Protein AF-A0A183DJ25-F1 (afdb_monomer)

Structure (mmCIF, N/CA/C/O backbone):
data_AF-A0A183DJ25-F1
#
_entry.id   AF-A0A183DJ25-F1
#
loop_
_atom_site.group_PDB
_atom_site.id
_atom_site.type_symbol
_atom_site.label_atom_id
_atom_site.label_alt_id
_atom_site.label_comp_id
_atom_site.label_asym_id
_atom_site.label_entity_id
_atom_site.label_seq_id
_atom_site.pdbx_PDB_ins_code
_atom_site.Cartn_x
_atom_site.Cartn_y
_atom_site.Cartn_z
_atom_site.occupancy
_atom_site.B_iso_or_equiv
_atom_site.auth_seq_id
_atom_site.auth_comp_id
_atom_site.auth_asym_id
_atom_site.auth_atom_id
_atom_site.pdbx_PDB_model_num
ATOM 1 N N . MET A 1 1 ? 30.903 -31.898 -57.152 1.00 42.69 1 MET A N 1
ATOM 2 C CA . MET A 1 1 ? 31.045 -31.245 -55.831 1.00 42.69 1 MET A CA 1
ATOM 3 C C . MET A 1 1 ? 29.922 -30.230 -55.696 1.00 42.69 1 MET A C 1
ATOM 5 O O . MET A 1 1 ? 29.609 -29.579 -56.681 1.00 42.69 1 MET A O 1
ATOM 9 N N . LEU A 1 2 ? 29.250 -30.232 -54.547 1.00 39.75 2 LEU A N 1
ATOM 10 C CA . LEU A 1 2 ? 27.943 -29.613 -54.284 1.00 39.75 2 LEU A CA 1
ATOM 11 C C . LEU A 1 2 ? 27.881 -28.073 -54.494 1.00 39.75 2 LEU A C 1
ATOM 13 O O . LEU A 1 2 ? 28.929 -27.429 -54.515 1.00 39.75 2 LEU A O 1
ATOM 17 N N . PRO A 1 3 ? 26.663 -27.503 -54.653 1.00 47.75 3 PRO A N 1
ATOM 18 C CA . PRO A 1 3 ? 26.391 -26.196 -55.261 1.00 47.75 3 PRO A CA 1
ATOM 19 C C . PRO A 1 3 ? 26.015 -25.072 -54.262 1.00 47.75 3 PRO A C 1
ATOM 21 O O . PRO A 1 3 ? 25.825 -25.315 -53.078 1.00 47.75 3 PRO A O 1
ATOM 24 N N . ALA A 1 4 ? 25.837 -23.860 -54.811 1.00 46.25 4 ALA A N 1
ATOM 25 C CA . ALA A 1 4 ? 24.994 -22.745 -54.345 1.00 46.25 4 ALA A CA 1
ATOM 26 C C . ALA A 1 4 ? 25.159 -22.239 -52.891 1.00 46.25 4 ALA A C 1
ATOM 28 O O . ALA A 1 4 ? 24.526 -22.722 -51.953 1.00 46.25 4 ALA A O 1
ATOM 29 N N . ALA A 1 5 ? 25.900 -21.137 -52.734 1.00 48.25 5 ALA A N 1
ATOM 30 C CA . ALA A 1 5 ? 25.853 -20.289 -51.544 1.00 48.25 5 ALA A CA 1
ATOM 31 C C . ALA A 1 5 ? 24.510 -19.530 -51.489 1.00 48.25 5 ALA A C 1
ATOM 33 O O . ALA A 1 5 ? 24.341 -18.466 -52.083 1.00 48.25 5 ALA A O 1
ATOM 34 N N . ASN A 1 6 ? 23.535 -20.124 -50.804 1.00 45.69 6 ASN A N 1
ATOM 35 C CA . ASN A 1 6 ? 22.228 -19.545 -50.521 1.00 45.69 6 ASN A CA 1
ATOM 36 C C . ASN A 1 6 ? 22.362 -18.399 -49.498 1.00 45.69 6 ASN A C 1
ATOM 38 O O . ASN A 1 6 ? 22.677 -18.623 -48.328 1.00 45.69 6 ASN A O 1
ATOM 42 N N . LEU A 1 7 ? 22.112 -17.166 -49.945 1.00 52.50 7 LEU A N 1
ATOM 43 C CA . LEU A 1 7 ? 21.902 -15.984 -49.107 1.00 52.50 7 LEU A CA 1
ATOM 44 C C . LEU A 1 7 ? 20.560 -16.112 -48.372 1.00 52.50 7 LEU A C 1
ATOM 46 O O . LEU A 1 7 ? 19.554 -15.537 -48.772 1.00 52.50 7 LEU A O 1
ATOM 50 N N . ALA A 1 8 ? 20.546 -16.858 -47.274 1.00 46.19 8 ALA A N 1
ATOM 51 C CA . ALA A 1 8 ? 19.412 -16.906 -46.360 1.00 46.19 8 ALA A CA 1
ATOM 52 C C . ALA A 1 8 ? 19.920 -16.943 -44.915 1.00 46.19 8 ALA A C 1
ATOM 54 O O . ALA A 1 8 ? 19.753 -17.916 -44.188 1.00 46.19 8 ALA A O 1
ATOM 55 N N . GLY A 1 9 ? 20.548 -15.842 -44.488 1.00 44.97 9 GLY A N 1
ATOM 56 C CA . GLY A 1 9 ? 20.741 -15.509 -43.075 1.00 44.97 9 GLY A CA 1
ATOM 57 C C . GLY A 1 9 ? 19.403 -15.123 -42.444 1.00 44.97 9 GLY A C 1
ATOM 58 O O . GLY A 1 9 ? 19.169 -13.972 -42.082 1.00 44.97 9 GLY A O 1
ATOM 59 N N . THR A 1 10 ? 18.486 -16.083 -42.408 1.00 47.53 10 THR A N 1
ATOM 60 C CA . THR A 1 10 ? 17.166 -15.982 -41.801 1.00 47.53 10 THR A CA 1
ATOM 61 C C . THR A 1 10 ? 17.275 -16.001 -40.281 1.00 47.53 10 THR A C 1
ATOM 63 O O . THR A 1 10 ? 18.056 -16.754 -39.708 1.00 47.53 10 THR A O 1
ATOM 66 N N . HIS A 1 11 ? 16.404 -15.213 -39.653 1.00 47.69 11 HIS A N 1
ATOM 67 C CA . HIS A 1 11 ? 16.098 -15.195 -38.222 1.00 47.69 11 HIS A CA 1
ATOM 68 C C . HIS A 1 11 ? 17.085 -14.445 -37.318 1.00 47.69 11 HIS A C 1
ATOM 70 O O . HIS A 1 11 ? 17.598 -14.955 -36.326 1.00 47.69 11 HIS A O 1
ATOM 76 N N . ARG A 1 12 ? 17.157 -13.122 -37.538 1.00 44.03 12 ARG A N 1
ATOM 77 C CA . ARG A 1 12 ? 17.095 -12.175 -36.413 1.00 44.03 12 ARG A CA 1
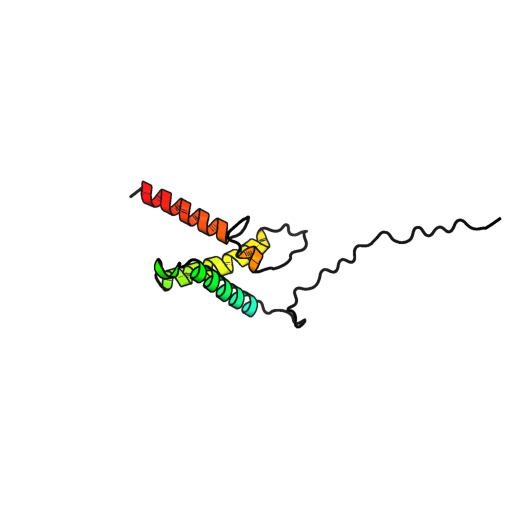ATOM 78 C C . ARG A 1 12 ? 15.922 -12.624 -35.538 1.00 44.03 12 ARG A C 1
ATOM 80 O O . ARG A 1 12 ? 14.776 -12.469 -35.956 1.00 44.03 12 ARG A O 1
ATOM 87 N N . LEU A 1 13 ? 16.206 -13.230 -34.384 1.00 50.09 13 LEU A N 1
ATOM 88 C CA . LEU A 1 13 ? 15.211 -13.585 -33.375 1.00 50.09 13 LEU A CA 1
ATOM 89 C C . LEU A 1 13 ? 14.516 -12.294 -32.934 1.00 50.09 13 LEU A C 1
ATOM 91 O O . LEU A 1 13 ? 14.930 -11.616 -31.994 1.00 50.09 13 LEU A O 1
ATOM 95 N N . ARG A 1 14 ? 13.465 -11.921 -33.668 1.00 41.28 14 ARG A N 1
ATOM 96 C CA . ARG A 1 14 ? 12.442 -10.984 -33.237 1.00 41.28 14 ARG A CA 1
ATOM 97 C C . ARG A 1 14 ? 11.804 -11.673 -32.044 1.00 41.28 14 ARG A C 1
ATOM 99 O O . ARG A 1 14 ? 10.900 -12.477 -32.233 1.00 41.28 14 ARG A O 1
ATOM 106 N N . LYS A 1 15 ? 12.348 -11.426 -30.844 1.00 46.44 15 LYS A N 1
ATOM 107 C CA . LYS A 1 15 ? 11.692 -11.765 -29.582 1.00 46.44 15 LYS A CA 1
ATOM 108 C C . LYS A 1 15 ? 10.240 -11.356 -29.763 1.00 46.44 15 LYS A C 1
ATOM 110 O O . LYS A 1 15 ? 9.965 -10.183 -30.021 1.00 46.44 15 LYS A O 1
ATOM 115 N N . GLU A 1 16 ? 9.353 -12.342 -29.787 1.00 42.16 16 GLU A N 1
ATOM 116 C CA . GLU A 1 16 ? 7.925 -12.104 -29.846 1.00 42.16 16 GLU A CA 1
ATOM 117 C C . GLU A 1 16 ? 7.604 -11.201 -28.663 1.00 42.16 16 GLU A C 1
ATOM 119 O O . GLU A 1 16 ? 7.721 -11.602 -27.505 1.00 42.16 16 GLU A O 1
ATOM 124 N N . TRP A 1 17 ? 7.281 -9.945 -28.966 1.00 37.66 17 TRP A N 1
ATOM 125 C CA . TRP A 1 17 ? 6.778 -8.972 -28.012 1.00 37.66 17 TRP A CA 1
ATOM 126 C C . TRP A 1 17 ? 5.375 -9.416 -27.624 1.00 37.66 17 TRP A C 1
ATOM 128 O O . TRP A 1 17 ? 4.373 -8.861 -28.072 1.00 37.66 17 TRP A O 1
ATOM 138 N N . ASN A 1 18 ? 5.293 -10.484 -26.837 1.00 43.88 18 ASN A N 1
ATOM 139 C CA . ASN A 1 18 ? 4.052 -10.956 -26.264 1.00 43.88 18 ASN A CA 1
ATOM 140 C C . ASN A 1 18 ? 3.753 -10.056 -25.062 1.00 43.88 18 ASN A C 1
ATOM 142 O O . ASN A 1 18 ? 3.851 -10.464 -23.906 1.00 43.88 18 ASN A O 1
ATOM 146 N N . MET A 1 19 ? 3.452 -8.790 -25.365 1.00 48.59 19 MET A N 1
ATOM 147 C CA . MET A 1 19 ? 2.952 -7.785 -24.435 1.00 48.59 19 MET A CA 1
ATOM 148 C C . MET A 1 19 ? 1.524 -8.221 -24.087 1.00 48.59 19 MET A C 1
ATOM 150 O O . MET A 1 19 ? 0.529 -7.780 -24.667 1.00 48.59 19 MET A O 1
ATOM 154 N N . LYS A 1 20 ? 1.442 -9.264 -23.252 1.00 59.03 20 LYS A N 1
ATOM 155 C CA . LYS A 1 20 ? 0.195 -9.914 -22.866 1.00 59.03 20 LYS A CA 1
ATOM 156 C C . LYS A 1 20 ? -0.649 -8.864 -22.162 1.00 59.03 20 LYS A C 1
ATOM 158 O O . LYS A 1 20 ? -0.294 -8.409 -21.079 1.00 59.03 20 LYS A O 1
ATOM 163 N N . LYS A 1 21 ? -1.764 -8.483 -22.796 1.00 60.91 21 LYS A N 1
ATOM 164 C CA . LYS A 1 21 ? -2.773 -7.604 -22.193 1.00 60.91 21 LYS A CA 1
ATOM 165 C C . LYS A 1 21 ? -3.074 -8.110 -20.782 1.00 60.91 21 LYS A C 1
ATOM 167 O O . LYS A 1 21 ? -3.269 -9.315 -20.610 1.00 60.91 21 LYS A O 1
ATOM 172 N N . PHE A 1 22 ? -3.106 -7.200 -19.810 1.00 61.56 22 PHE A N 1
ATOM 173 C CA . PHE A 1 22 ? -3.478 -7.516 -18.436 1.00 61.56 22 PHE A CA 1
ATOM 174 C C . PHE A 1 22 ? -4.866 -8.168 -18.441 1.00 61.56 22 PHE A C 1
ATOM 176 O O . PHE A 1 22 ? -5.864 -7.543 -18.802 1.00 61.56 22 PHE A O 1
ATOM 183 N N . LYS A 1 23 ? -4.893 -9.465 -18.146 1.00 61.59 23 LYS A N 1
ATOM 184 C CA . LYS A 1 23 ? -6.074 -10.322 -18.203 1.00 61.59 23 LYS A CA 1
ATOM 185 C C . LYS A 1 23 ? -6.090 -11.181 -16.953 1.00 61.59 23 LYS A C 1
ATOM 187 O O . LYS A 1 23 ? -5.048 -11.683 -16.528 1.00 61.59 23 LYS A O 1
ATOM 192 N N . THR A 1 24 ? -7.270 -11.369 -16.379 1.00 61.91 24 THR A N 1
ATOM 193 C CA . THR A 1 24 ? -7.484 -12.395 -15.352 1.00 61.91 24 THR A CA 1
ATOM 194 C C . THR A 1 24 ? -7.278 -13.789 -15.943 1.00 61.91 24 THR A C 1
ATOM 196 O O . THR A 1 24 ? -7.241 -13.966 -17.163 1.00 61.91 24 THR A O 1
ATOM 199 N N . ARG A 1 25 ? -7.176 -14.813 -15.082 1.00 58.41 25 ARG A N 1
ATOM 200 C CA . ARG A 1 25 ? -7.103 -16.226 -15.507 1.00 58.41 25 ARG A CA 1
ATOM 201 C C . ARG A 1 25 ? -8.244 -16.636 -16.456 1.00 58.41 25 ARG A C 1
ATOM 203 O O . ARG A 1 25 ? -8.054 -17.567 -17.228 1.00 58.41 25 ARG A O 1
ATOM 210 N N . SER A 1 26 ? -9.370 -15.920 -16.433 1.00 58.22 26 SER A N 1
ATOM 211 C CA . SER A 1 26 ? -10.543 -16.137 -17.290 1.00 58.22 26 SER A CA 1
ATOM 212 C C . SER A 1 26 ? -10.462 -15.454 -18.666 1.00 58.22 26 SER A C 1
ATOM 214 O O . SER A 1 26 ? -11.284 -15.735 -19.528 1.00 58.22 26 SER A O 1
ATOM 216 N N . GLY A 1 27 ? -9.475 -14.582 -18.909 1.00 57.88 27 GLY A N 1
ATOM 217 C CA . GLY A 1 27 ? -9.257 -13.930 -20.208 1.00 57.88 27 GLY A CA 1
ATOM 218 C C . GLY A 1 27 ? -9.982 -12.594 -20.423 1.00 57.88 27 GLY A C 1
ATOM 219 O O . GLY A 1 27 ? -9.705 -11.933 -21.433 1.00 57.88 27 GLY A O 1
ATOM 220 N N . ASP A 1 28 ? -10.821 -12.182 -19.469 1.00 61.50 28 ASP A N 1
ATOM 221 C CA . ASP A 1 28 ? -11.582 -10.931 -19.490 1.00 61.50 28 ASP A CA 1
ATOM 222 C C . ASP A 1 28 ? -10.768 -9.729 -18.991 1.00 61.50 28 ASP A C 1
ATOM 224 O O . ASP A 1 28 ? -9.830 -9.845 -18.194 1.00 61.50 28 ASP A O 1
ATOM 228 N N . THR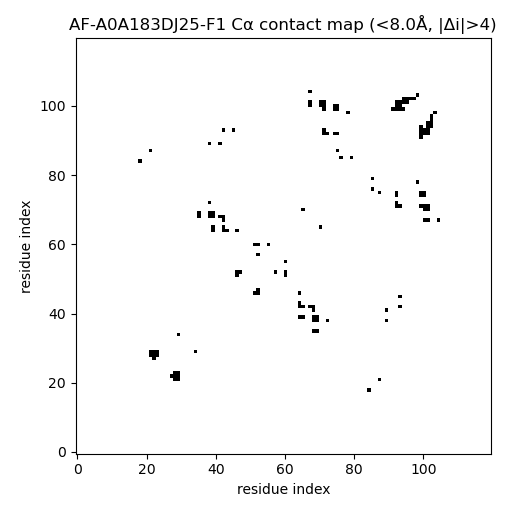 A 1 29 ? -11.128 -8.542 -19.485 1.00 68.25 29 THR A N 1
ATOM 229 C CA . THR A 1 29 ? -10.565 -7.269 -19.024 1.00 68.25 29 THR A CA 1
ATOM 230 C C . THR A 1 29 ? -11.039 -6.967 -17.607 1.00 68.25 29 THR A C 1
ATOM 232 O O . THR A 1 29 ? -12.241 -6.876 -17.362 1.00 68.25 29 THR A O 1
ATOM 235 N N . VAL A 1 30 ? -10.094 -6.779 -16.687 1.00 75.81 30 VAL A N 1
ATOM 236 C CA . VAL A 1 30 ? -10.382 -6.453 -15.284 1.00 75.81 30 VAL A CA 1
ATOM 237 C C . VAL A 1 30 ? -10.922 -5.032 -15.187 1.00 75.81 30 VAL A C 1
ATOM 239 O O . VAL A 1 30 ? -10.318 -4.104 -15.730 1.00 75.81 30 VAL A O 1
ATOM 242 N N . ARG A 1 31 ? -12.046 -4.847 -14.490 1.00 85.19 31 ARG A N 1
ATOM 243 C CA . ARG A 1 31 ? -12.540 -3.506 -14.171 1.00 85.19 31 ARG A CA 1
ATOM 244 C C . ARG A 1 31 ? -11.652 -2.887 -13.099 1.00 85.19 31 ARG A C 1
ATOM 246 O O . ARG A 1 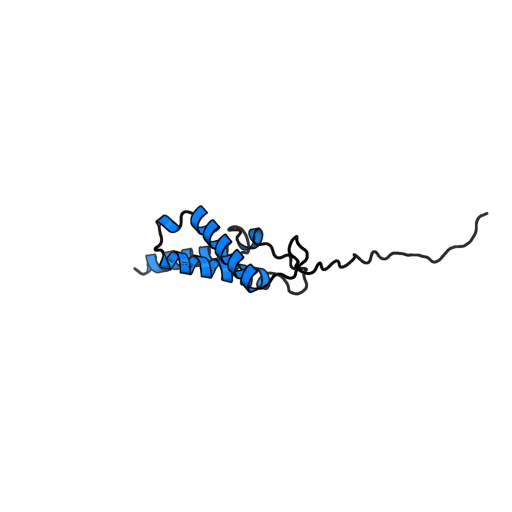31 ? -11.247 -3.556 -12.153 1.00 85.19 31 ARG A O 1
ATOM 253 N N . LEU A 1 32 ? -11.371 -1.594 -13.236 1.00 84.38 32 LEU A N 1
ATOM 254 C CA . LEU A 1 32 ? -10.531 -0.883 -12.272 1.00 84.38 32 LEU A CA 1
ATOM 255 C C . LEU A 1 32 ? -11.144 -0.895 -10.864 1.00 84.38 32 LEU A C 1
ATOM 257 O O . LEU A 1 32 ? -10.410 -1.031 -9.896 1.00 84.38 32 LEU A O 1
ATOM 261 N N . THR A 1 33 ? -12.471 -0.804 -10.758 1.00 88.62 33 THR A N 1
ATOM 262 C CA . THR A 1 33 ? -13.204 -0.892 -9.485 1.00 88.62 33 THR A CA 1
ATOM 263 C C . THR A 1 33 ? -12.885 -2.186 -8.748 1.00 88.62 33 THR A C 1
ATOM 265 O O . THR A 1 33 ? -12.438 -2.148 -7.610 1.00 88.62 33 THR A O 1
ATOM 268 N N . ASP A 1 34 ? -12.989 -3.316 -9.443 1.00 88.19 34 ASP A N 1
ATOM 269 C CA . ASP A 1 34 ? -12.796 -4.641 -8.853 1.00 88.19 34 ASP A CA 1
ATOM 270 C C . ASP A 1 34 ? -11.335 -4.832 -8.412 1.00 88.19 34 ASP A C 1
ATOM 272 O O . ASP A 1 34 ? -11.053 -5.438 -7.380 1.00 88.19 34 ASP A O 1
ATOM 276 N N . LEU A 1 35 ? -10.392 -4.258 -9.168 1.00 87.38 35 LEU A N 1
ATOM 277 C CA . LEU A 1 35 ? -8.967 -4.269 -8.837 1.00 87.38 35 LEU A CA 1
ATOM 278 C C . LEU A 1 35 ? -8.647 -3.422 -7.597 1.00 87.38 35 LEU A C 1
ATOM 280 O O . LEU A 1 35 ? -7.820 -3.828 -6.778 1.00 87.38 35 LEU A O 1
ATOM 284 N N . LEU A 1 36 ? -9.287 -2.259 -7.452 1.00 90.12 36 LEU A N 1
ATOM 285 C CA . LEU A 1 36 ? -9.141 -1.410 -6.269 1.00 90.12 36 LEU A CA 1
ATOM 286 C C . LEU A 1 36 ? -9.755 -2.079 -5.036 1.00 90.12 36 LEU A C 1
ATOM 288 O O . LEU A 1 36 ? -9.093 -2.146 -4.001 1.00 90.12 36 LEU A O 1
ATOM 292 N N . ASP A 1 37 ? -10.955 -2.645 -5.166 1.00 91.88 37 ASP A N 1
ATOM 293 C CA . ASP A 1 37 ? -11.632 -3.365 -4.084 1.00 91.88 37 ASP A CA 1
ATOM 294 C C . ASP A 1 37 ? -10.807 -4.565 -3.605 1.00 91.88 37 ASP A C 1
ATOM 296 O O . ASP A 1 37 ? -10.690 -4.824 -2.403 1.00 91.88 37 ASP A O 1
ATOM 300 N N . GLU A 1 38 ? -10.180 -5.295 -4.530 1.00 90.56 38 GLU A N 1
ATOM 301 C CA . GLU A 1 38 ? -9.291 -6.394 -4.164 1.00 90.56 38 GLU A CA 1
ATOM 302 C C . GLU A 1 38 ? -7.988 -5.906 -3.518 1.00 90.56 38 GLU A C 1
ATOM 304 O O . GLU A 1 38 ? -7.508 -6.517 -2.560 1.00 90.56 38 GLU A O 1
ATOM 309 N N . GLY A 1 39 ? -7.449 -4.771 -3.970 1.00 91.50 39 GLY A N 1
ATOM 310 C CA . GLY A 1 39 ? -6.319 -4.109 -3.320 1.00 91.50 39 GLY A CA 1
ATOM 311 C C . GLY A 1 39 ? -6.617 -3.740 -1.865 1.00 91.50 39 GLY A C 1
ATOM 312 O O . GLY A 1 39 ? -5.801 -4.017 -0.985 1.00 91.50 39 GLY A O 1
ATOM 313 N N . VAL A 1 40 ? -7.805 -3.190 -1.598 1.00 93.94 40 VAL A N 1
ATOM 314 C CA . VAL A 1 40 ? -8.275 -2.846 -0.246 1.00 93.94 40 VAL A CA 1
ATOM 315 C C . VAL A 1 40 ? -8.386 -4.094 0.632 1.00 93.94 40 VAL A C 1
ATOM 317 O O . VAL A 1 40 ? -7.831 -4.114 1.731 1.00 93.94 40 VAL A O 1
ATOM 320 N N . LYS A 1 41 ? -9.011 -5.170 0.133 1.00 93.88 41 LYS A N 1
ATOM 321 C CA . LYS A 1 41 ? -9.132 -6.446 0.867 1.00 93.88 41 LYS A CA 1
ATOM 322 C C . LYS A 1 41 ? -7.772 -7.045 1.230 1.00 93.88 41 LYS A C 1
ATOM 324 O O . LYS A 1 41 ? -7.572 -7.500 2.354 1.00 93.88 41 LYS A O 1
ATOM 329 N N . ARG A 1 42 ? -6.818 -7.041 0.293 1.00 92.31 42 ARG A N 1
ATOM 330 C CA . ARG A 1 42 ? -5.464 -7.570 0.534 1.00 92.31 42 ARG A CA 1
ATOM 331 C C . ARG A 1 42 ? -4.666 -6.700 1.503 1.00 92.31 42 ARG A C 1
ATOM 333 O O . ARG A 1 42 ? -3.947 -7.237 2.343 1.00 92.31 42 ARG A O 1
ATOM 340 N N . ALA A 1 43 ? -4.803 -5.377 1.413 1.00 91.56 43 ALA A N 1
ATOM 341 C CA . ALA A 1 43 ? -4.181 -4.455 2.359 1.00 91.56 43 ALA A CA 1
ATOM 342 C C . ALA A 1 43 ? -4.716 -4.670 3.783 1.00 91.56 43 ALA A C 1
ATOM 344 O O . ALA A 1 43 ? -3.935 -4.713 4.731 1.00 91.56 43 ALA A O 1
ATOM 345 N N . GLU A 1 44 ? -6.027 -4.877 3.926 1.00 91.69 44 GLU A N 1
ATOM 346 C CA . GLU A 1 44 ? -6.659 -5.186 5.210 1.00 91.69 44 GLU A CA 1
ATOM 347 C C . GLU A 1 44 ? -6.121 -6.491 5.804 1.00 91.69 44 GLU A C 1
ATOM 349 O O . GLU A 1 44 ? -5.679 -6.509 6.952 1.00 91.69 44 GLU A O 1
ATOM 354 N N . ALA A 1 45 ? -6.043 -7.556 5.000 1.00 92.25 45 ALA A N 1
ATOM 355 C CA . ALA A 1 45 ? -5.473 -8.832 5.429 1.00 92.25 45 ALA A CA 1
ATOM 356 C C . ALA A 1 45 ? -4.019 -8.690 5.925 1.00 92.25 45 ALA A C 1
ATOM 358 O O . ALA A 1 45 ? -3.683 -9.204 6.990 1.00 92.25 45 ALA A O 1
ATOM 359 N N . LYS A 1 46 ? -3.175 -7.927 5.213 1.00 89.44 46 LYS A N 1
ATOM 360 C CA . LYS A 1 46 ? -1.786 -7.634 5.624 1.00 89.44 46 LYS A CA 1
ATOM 361 C C . LYS A 1 46 ? -1.705 -6.828 6.925 1.00 89.44 46 LYS A C 1
ATOM 363 O O . LYS A 1 46 ? -0.783 -7.025 7.715 1.00 89.44 46 LYS A O 1
ATOM 368 N N . LEU A 1 47 ? -2.633 -5.899 7.161 1.00 88.50 47 LEU A N 1
ATOM 369 C CA . LEU A 1 47 ? -2.680 -5.128 8.410 1.00 88.50 47 LEU A CA 1
ATOM 370 C C . LEU A 1 47 ? -3.119 -5.991 9.599 1.00 88.50 47 LEU A C 1
ATOM 372 O O . LEU A 1 47 ? -2.572 -5.836 10.695 1.00 88.50 47 LEU A O 1
ATOM 376 N N . LEU A 1 48 ? -4.061 -6.910 9.375 1.00 88.62 48 LEU A N 1
ATOM 377 C CA . LEU A 1 48 ? -4.518 -7.877 10.374 1.00 88.62 48 LEU A CA 1
ATOM 378 C C . LEU A 1 48 ? -3.436 -8.908 10.713 1.00 88.62 48 LEU A C 1
ATOM 380 O O . LEU A 1 48 ? -3.221 -9.184 11.889 1.00 88.62 48 LEU A O 1
ATOM 384 N N . GLU A 1 49 ? -2.704 -9.410 9.714 1.00 89.06 49 GLU A N 1
ATOM 385 C CA . GLU A 1 49 ? -1.552 -10.307 9.904 1.00 89.06 49 GLU A CA 1
ATOM 386 C C . GLU A 1 49 ? -0.480 -9.674 10.806 1.00 89.06 49 GLU A C 1
ATOM 388 O O . GLU A 1 49 ? 0.122 -10.343 11.640 1.00 89.06 49 GLU A O 1
ATOM 393 N N . LYS A 1 50 ? -0.279 -8.356 10.688 1.00 85.19 50 LYS A N 1
ATOM 394 C CA . LYS A 1 50 ? 0.657 -7.585 11.521 1.00 85.19 50 LYS A CA 1
ATOM 395 C C . LYS A 1 50 ? 0.066 -7.120 12.858 1.00 85.19 50 LYS A C 1
ATOM 397 O O . LYS A 1 50 ? 0.649 -6.249 13.501 1.00 85.19 50 LYS A O 1
ATOM 402 N N . GLU A 1 51 ? -1.093 -7.650 13.247 1.00 85.81 51 GLU A N 1
ATOM 403 C CA . GLU A 1 51 ? -1.802 -7.363 14.502 1.00 85.81 51 GLU A CA 1
ATOM 404 C C . GLU A 1 51 ? -2.041 -5.865 14.776 1.00 85.81 51 GLU A C 1
ATOM 406 O O . GLU A 1 51 ? -2.122 -5.418 15.923 1.00 85.81 51 GLU A O 1
ATOM 411 N N . ARG A 1 52 ? -2.180 -5.049 13.720 1.00 80.44 52 ARG A N 1
ATOM 412 C CA . ARG A 1 52 ? -2.384 -3.594 13.864 1.00 80.44 52 ARG A CA 1
ATOM 413 C C . ARG A 1 52 ? -3.740 -3.237 14.468 1.00 80.44 52 ARG A C 1
ATOM 415 O O . ARG A 1 52 ? -3.880 -2.159 15.036 1.00 80.44 52 ARG A O 1
ATOM 422 N N . ASN A 1 53 ? -4.691 -4.165 14.418 1.00 77.50 53 ASN A N 1
ATOM 423 C CA . ASN A 1 53 ? -5.995 -4.068 15.072 1.00 77.50 53 ASN A CA 1
ATOM 424 C C . ASN A 1 53 ? -5.924 -3.985 16.605 1.00 77.50 53 ASN A C 1
ATOM 426 O O . ASN A 1 53 ? -6.860 -3.482 17.211 1.00 77.50 53 ASN A O 1
ATOM 430 N N . LYS A 1 54 ? -4.841 -4.449 17.241 1.00 77.44 54 LYS A N 1
ATOM 431 C CA . LYS A 1 54 ? -4.682 -4.369 18.704 1.00 77.44 54 LYS A CA 1
ATOM 432 C C . LYS A 1 54 ? -4.214 -2.993 19.184 1.00 77.44 54 LYS A C 1
ATOM 434 O O . LYS A 1 54 ? -4.293 -2.711 20.373 1.00 77.44 54 LYS A O 1
ATOM 439 N N . VAL A 1 55 ? -3.685 -2.168 18.279 1.00 81.31 55 VAL A N 1
ATOM 440 C CA . VAL A 1 55 ? -2.978 -0.920 18.619 1.00 81.31 55 VAL A CA 1
ATOM 441 C C . VAL A 1 55 ? -3.708 0.320 18.095 1.00 81.31 55 VAL A C 1
ATOM 443 O O . VAL A 1 55 ? -3.437 1.423 18.553 1.00 81.31 55 VAL A O 1
ATOM 446 N N . MET A 1 56 ? -4.613 0.156 17.129 1.00 82.88 56 MET A N 1
ATOM 447 C CA . MET A 1 56 ? -5.284 1.253 16.428 1.00 82.88 56 MET A CA 1
ATOM 448 C C . MET A 1 56 ? -6.797 1.158 16.591 1.00 82.88 56 MET A C 1
ATOM 450 O O . MET A 1 56 ? -7.353 0.061 16.650 1.00 82.88 56 MET A O 1
ATOM 454 N N . SER A 1 57 ? -7.461 2.312 16.614 1.00 90.31 57 SER A N 1
ATOM 455 C CA . SER A 1 57 ? -8.918 2.376 16.508 1.00 90.31 57 SER A CA 1
ATOM 456 C C . SER A 1 57 ? -9.394 1.879 15.136 1.00 90.31 57 SER A C 1
ATOM 458 O O . SER A 1 57 ? -8.631 1.803 14.168 1.00 90.31 57 SER A O 1
ATOM 460 N N . THR A 1 58 ? -10.680 1.545 15.027 1.00 87.88 58 THR A N 1
ATOM 461 C CA . THR A 1 58 ? -11.295 1.100 13.765 1.00 87.88 58 THR A CA 1
ATOM 462 C C . THR A 1 58 ? -11.176 2.147 12.655 1.00 87.88 58 THR A C 1
ATOM 464 O O . THR A 1 58 ? -10.941 1.795 11.500 1.00 87.88 58 THR A O 1
ATOM 467 N N . GLU A 1 59 ? -11.287 3.429 13.001 1.00 89.88 59 GLU A N 1
ATOM 468 C CA . GLU A 1 59 ? -11.177 4.553 12.067 1.00 89.88 59 GLU A CA 1
ATOM 469 C C . GLU A 1 59 ? -9.745 4.719 11.542 1.00 89.88 59 GLU A C 1
ATOM 471 O O . GLU A 1 59 ? -9.525 4.828 10.334 1.00 89.88 59 GLU A O 1
ATOM 476 N N . GLU A 1 60 ? -8.752 4.659 12.431 1.00 88.50 60 GLU A N 1
ATOM 477 C CA . GLU A 1 60 ? -7.335 4.717 12.055 1.00 88.50 60 GLU A CA 1
ATOM 478 C C . GLU A 1 60 ? -6.924 3.515 11.206 1.00 88.50 60 GLU A C 1
ATOM 480 O O . GLU A 1 60 ? -6.135 3.652 10.269 1.00 88.50 60 GLU A O 1
ATOM 485 N N . LEU A 1 61 ? -7.473 2.337 11.507 1.00 89.38 61 LEU A N 1
ATOM 486 C CA . LEU A 1 61 ? -7.216 1.127 10.739 1.00 89.38 61 LEU A CA 1
ATOM 487 C C . LEU A 1 61 ? -7.809 1.225 9.329 1.00 89.38 61 LEU A C 1
ATOM 489 O O . LEU A 1 61 ? -7.137 0.848 8.368 1.00 89.38 61 LEU A O 1
ATOM 493 N N . ALA A 1 62 ? -9.013 1.786 9.183 1.00 91.00 62 ALA A N 1
ATOM 494 C CA . ALA A 1 62 ? -9.621 2.031 7.876 1.00 91.00 62 ALA A CA 1
ATOM 495 C C . ALA A 1 62 ? -8.805 3.045 7.055 1.00 91.00 62 ALA A C 1
ATOM 497 O O . ALA A 1 62 ? -8.495 2.795 5.890 1.00 91.00 62 ALA A O 1
ATOM 498 N N . ALA A 1 63 ? -8.368 4.142 7.681 1.00 91.75 63 ALA A N 1
ATOM 499 C CA . ALA A 1 63 ? -7.508 5.129 7.033 1.00 91.75 63 ALA A CA 1
ATOM 500 C C . ALA A 1 63 ? -6.156 4.527 6.609 1.00 91.75 63 ALA A C 1
ATOM 502 O O . ALA A 1 63 ? -5.678 4.777 5.500 1.00 91.75 63 ALA A O 1
ATOM 503 N N . ALA A 1 64 ? -5.546 3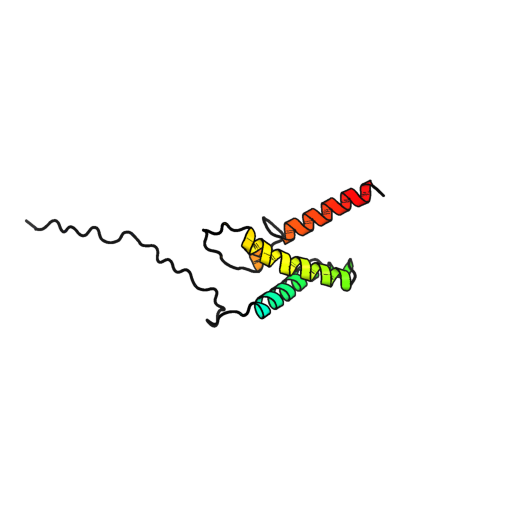.698 7.463 1.00 90.31 64 ALA A N 1
ATOM 504 C CA . ALA A 1 64 ? -4.299 3.004 7.152 1.00 90.31 64 ALA A CA 1
ATOM 505 C C . ALA A 1 64 ? -4.472 2.008 5.997 1.00 90.31 64 ALA A C 1
ATOM 507 O O . ALA A 1 64 ? -3.624 1.955 5.105 1.00 90.31 64 ALA A O 1
ATOM 508 N N . ARG A 1 65 ? -5.572 1.248 5.985 1.00 92.88 65 ARG A N 1
ATOM 509 C CA . ARG A 1 65 ? -5.916 0.314 4.906 1.00 92.88 65 ARG A CA 1
ATOM 510 C C . ARG A 1 65 ? -6.009 1.035 3.569 1.00 92.88 65 ARG A C 1
ATOM 512 O O . ARG A 1 65 ? -5.350 0.624 2.616 1.00 92.88 65 ARG A O 1
ATOM 519 N N . ASP A 1 66 ? -6.776 2.117 3.512 1.00 93.56 66 ASP A N 1
ATOM 520 C CA . ASP A 1 66 ? -7.002 2.869 2.280 1.00 93.56 66 ASP A CA 1
ATOM 521 C C . ASP A 1 66 ? -5.700 3.529 1.793 1.00 93.56 66 ASP A C 1
ATOM 523 O O . ASP A 1 66 ? -5.350 3.444 0.612 1.00 93.56 66 ASP A O 1
ATOM 527 N N . ALA A 1 67 ? -4.916 4.107 2.710 1.00 92.69 67 ALA A N 1
ATOM 528 C CA . ALA A 1 67 ? -3.611 4.685 2.394 1.00 92.69 67 ALA A CA 1
ATOM 529 C C . ALA A 1 67 ? -2.634 3.643 1.826 1.00 92.69 67 ALA A C 1
ATOM 531 O O . ALA A 1 67 ? -1.951 3.914 0.834 1.00 92.69 67 ALA A O 1
ATOM 532 N N . VAL A 1 68 ? -2.581 2.444 2.416 1.00 92.44 68 VAL A N 1
ATOM 533 C CA . VAL A 1 68 ? -1.732 1.350 1.931 1.00 92.44 68 VAL A CA 1
ATOM 534 C C . VAL A 1 68 ? -2.227 0.841 0.578 1.00 92.44 68 VAL A C 1
ATOM 536 O O . VAL A 1 68 ? -1.424 0.741 -0.345 1.00 92.44 68 VAL A O 1
ATOM 539 N N . ALA A 1 69 ? -3.524 0.572 0.416 1.00 92.88 69 ALA A N 1
ATOM 540 C CA . ALA A 1 69 ? -4.083 0.028 -0.821 1.00 92.88 69 ALA A CA 1
ATOM 541 C C . ALA A 1 69 ? -3.838 0.955 -2.021 1.00 92.88 69 ALA A C 1
ATOM 543 O O . ALA A 1 69 ? -3.215 0.560 -3.011 1.00 92.88 69 ALA A O 1
ATOM 544 N N . TYR A 1 70 ? -4.259 2.219 -1.920 1.00 93.06 70 TYR A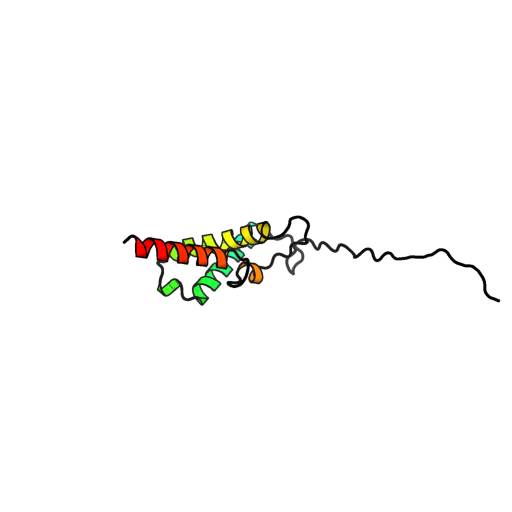 N 1
ATOM 545 C CA . TYR A 1 70 ? -4.094 3.178 -3.012 1.00 93.06 70 TYR A CA 1
ATOM 546 C C . TYR A 1 70 ? -2.637 3.603 -3.194 1.00 93.06 70 TYR A C 1
ATOM 548 O O . TYR A 1 70 ? -2.196 3.811 -4.327 1.00 93.06 70 TYR A O 1
ATOM 556 N N .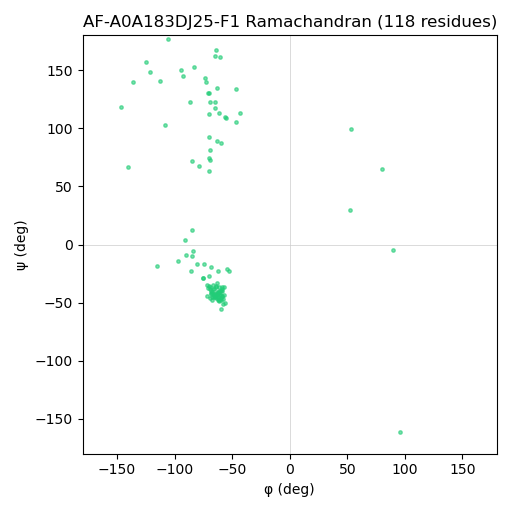 GLY A 1 71 ? -1.882 3.715 -2.098 1.00 92.25 71 GLY A N 1
ATOM 557 C CA . GLY A 1 71 ? -0.460 4.038 -2.130 1.00 92.25 71 GLY A CA 1
ATOM 558 C C . GLY A 1 71 ? 0.345 2.982 -2.880 1.00 92.25 71 GLY A C 1
ATOM 559 O O . GLY A 1 71 ? 1.126 3.329 -3.761 1.00 92.25 71 GLY A O 1
ATOM 560 N N . CYS A 1 72 ? 0.109 1.697 -2.600 1.00 92.38 72 CYS A N 1
ATOM 561 C CA . CYS A 1 72 ? 0.818 0.597 -3.253 1.00 92.38 72 CYS A CA 1
ATOM 562 C C . CYS A 1 72 ? 0.519 0.520 -4.747 1.00 92.38 72 CYS A C 1
ATOM 564 O O . CYS A 1 72 ? 1.452 0.394 -5.533 1.00 92.38 72 CYS A O 1
ATOM 566 N N . ILE A 1 73 ? -0.747 0.658 -5.148 1.00 91.31 73 ILE A N 1
ATOM 567 C CA . ILE A 1 73 ? -1.136 0.593 -6.564 1.00 91.31 73 ILE A CA 1
ATOM 568 C C . ILE A 1 73 ? -0.505 1.746 -7.353 1.00 91.31 73 ILE A C 1
ATOM 570 O O . ILE A 1 73 ? 0.092 1.519 -8.403 1.00 91.31 73 ILE A O 1
ATOM 574 N N . LYS A 1 74 ? -0.575 2.976 -6.827 1.00 91.12 74 LYS A N 1
ATOM 575 C CA . LYS A 1 74 ? 0.019 4.154 -7.478 1.00 91.12 74 LYS A CA 1
ATOM 576 C C . LYS A 1 74 ? 1.541 4.067 -7.527 1.00 91.12 74 LYS A C 1
ATOM 578 O O . LYS A 1 74 ? 2.147 4.359 -8.551 1.00 91.12 74 LYS A O 1
ATOM 583 N N . TYR A 1 75 ? 2.170 3.665 -6.427 1.00 91.38 75 TYR A N 1
ATOM 584 C CA . TYR A 1 75 ? 3.623 3.580 -6.356 1.00 91.38 75 TYR A CA 1
ATOM 585 C C . TYR A 1 75 ? 4.183 2.455 -7.228 1.00 91.38 75 TYR A C 1
ATOM 587 O O . TYR A 1 75 ? 5.234 2.621 -7.839 1.00 91.38 75 TYR A O 1
ATOM 595 N N . ALA A 1 76 ? 3.487 1.321 -7.323 1.00 89.00 76 ALA A N 1
ATOM 596 C CA . ALA A 1 76 ? 3.882 0.226 -8.200 1.00 89.00 76 ALA A CA 1
ATOM 597 C C . ALA A 1 76 ? 3.951 0.670 -9.668 1.00 89.00 76 ALA A C 1
ATOM 599 O O . ALA A 1 76 ? 4.887 0.289 -10.364 1.00 89.00 76 ALA A O 1
ATOM 600 N N . ASP A 1 77 ? 3.020 1.522 -10.101 1.00 86.50 77 ASP A N 1
ATOM 601 C CA . ASP A 1 77 ? 3.021 2.098 -11.449 1.00 86.50 77 ASP A CA 1
ATOM 602 C C . ASP A 1 77 ? 4.139 3.145 -11.629 1.00 86.50 77 ASP A C 1
ATOM 604 O O . ASP A 1 77 ? 4.890 3.109 -12.599 1.00 86.50 77 ASP A O 1
ATOM 608 N N . LEU A 1 78 ? 4.321 4.040 -10.649 1.00 87.44 78 LEU A N 1
ATOM 609 C CA . LEU A 1 78 ? 5.299 5.138 -10.725 1.00 87.44 78 LEU A CA 1
ATOM 610 C C . LEU A 1 78 ? 6.760 4.710 -10.527 1.00 87.44 78 LEU A C 1
ATOM 612 O O . LEU A 1 78 ? 7.671 5.376 -11.015 1.00 87.44 78 LEU A O 1
ATOM 616 N N . SER A 1 79 ? 7.001 3.643 -9.766 1.00 85.25 79 SER A N 1
ATOM 617 C CA . SER A 1 79 ? 8.352 3.159 -9.447 1.00 85.25 79 SER A CA 1
ATOM 618 C C . SER A 1 79 ? 9.032 2.458 -10.624 1.00 85.25 79 SER A C 1
ATOM 620 O O . SER A 1 79 ? 10.251 2.282 -10.613 1.00 85.25 79 SER A O 1
ATOM 622 N N . GLN A 1 80 ? 8.260 2.056 -11.635 1.00 82.19 80 GLN A N 1
ATOM 623 C CA . GLN A 1 80 ? 8.763 1.387 -12.828 1.00 82.19 80 GLN A CA 1
ATOM 624 C C . GLN A 1 80 ? 9.065 2.403 -13.930 1.00 82.19 80 GLN A C 1
ATOM 626 O O . GLN A 1 80 ? 8.384 3.413 -14.103 1.00 82.19 80 GLN A O 1
ATOM 631 N N . THR A 1 81 ? 10.111 2.140 -14.713 1.00 83.12 81 THR A N 1
ATOM 632 C CA . THR A 1 81 ? 10.424 3.009 -15.851 1.00 83.12 81 THR A CA 1
ATOM 633 C C . THR A 1 81 ? 9.373 2.801 -16.938 1.00 83.12 81 THR A C 1
ATOM 635 O O . THR A 1 81 ? 9.141 1.669 -17.349 1.00 83.12 81 THR A O 1
ATOM 638 N N . ARG A 1 82 ? 8.793 3.886 -17.470 1.00 75.06 82 ARG A N 1
ATOM 639 C CA . ARG A 1 82 ? 7.695 3.848 -18.462 1.00 75.06 82 ARG A CA 1
ATOM 640 C C . ARG A 1 82 ? 7.981 3.013 -19.721 1.00 75.06 82 ARG A C 1
ATOM 642 O O . ARG A 1 82 ? 7.059 2.655 -20.443 1.00 75.06 82 ARG A O 1
ATOM 649 N N . THR A 1 83 ? 9.250 2.763 -20.031 1.00 79.31 83 THR A N 1
ATOM 650 C CA . THR A 1 83 ? 9.692 1.992 -21.202 1.00 79.31 83 THR A CA 1
ATOM 651 C C . THR A 1 83 ? 9.826 0.492 -20.942 1.00 79.31 83 THR A C 1
ATOM 653 O O . THR A 1 83 ? 10.049 -0.253 -21.894 1.00 79.31 83 THR A O 1
ATOM 656 N N . GLN A 1 84 ? 9.730 0.046 -19.687 1.00 76.75 84 GLN A N 1
ATOM 657 C CA . GLN A 1 84 ? 9.850 -1.360 -19.310 1.00 76.75 84 GLN A CA 1
ATOM 658 C C . GLN A 1 84 ? 8.478 -2.029 -19.221 1.00 76.75 84 GLN A C 1
ATOM 660 O O . GLN A 1 84 ? 7.476 -1.391 -18.899 1.00 76.75 84 GLN A O 1
ATOM 665 N N . ASP A 1 85 ? 8.447 -3.334 -19.490 1.00 74.94 85 ASP A N 1
ATOM 666 C CA . ASP A 1 85 ? 7.233 -4.135 -19.365 1.00 74.94 85 ASP A CA 1
ATOM 667 C C . ASP A 1 85 ? 6.787 -4.191 -17.896 1.00 74.94 85 ASP A C 1
ATOM 669 O O . ASP A 1 85 ? 7.490 -4.715 -17.028 1.00 74.94 85 ASP A O 1
ATOM 673 N N . TYR A 1 86 ? 5.594 -3.664 -17.620 1.00 79.94 86 TYR A N 1
ATOM 674 C CA . TYR A 1 86 ? 5.006 -3.679 -16.286 1.00 79.94 86 TYR A CA 1
ATOM 675 C C . TYR A 1 86 ? 4.223 -4.971 -16.039 1.00 79.94 86 TYR A C 1
ATOM 677 O O . TYR A 1 86 ? 3.264 -5.288 -16.745 1.00 79.94 86 TYR A O 1
ATOM 685 N N . VAL A 1 87 ? 4.599 -5.703 -14.987 1.00 80.81 87 VAL A N 1
ATOM 686 C CA . VAL A 1 87 ? 3.853 -6.869 -14.498 1.00 80.81 87 VAL A CA 1
ATOM 687 C C . VAL A 1 87 ? 3.185 -6.510 -13.179 1.00 80.81 87 VAL A C 1
ATOM 689 O O . VAL A 1 87 ? 3.827 -6.494 -12.127 1.00 80.81 87 VAL A O 1
ATOM 692 N N . PHE A 1 88 ? 1.879 -6.258 -13.235 1.00 83.62 88 PHE A N 1
ATOM 693 C CA . PHE A 1 88 ? 1.071 -5.985 -12.052 1.00 83.62 88 PHE A CA 1
ATOM 694 C C . PHE A 1 88 ? 1.011 -7.222 -11.143 1.00 83.62 88 PHE A C 1
ATOM 696 O O . PHE A 1 88 ? 0.576 -8.300 -11.555 1.00 83.62 88 PHE A O 1
ATOM 703 N N . SER A 1 89 ? 1.441 -7.068 -9.891 1.00 86.25 89 SER A N 1
ATOM 704 C CA . SER A 1 89 ? 1.436 -8.127 -8.881 1.00 86.25 89 SER A CA 1
ATOM 705 C C . SER A 1 89 ? 1.175 -7.532 -7.501 1.00 86.25 89 SER A C 1
ATOM 707 O O . SER A 1 89 ? 1.963 -6.721 -7.012 1.00 86.25 89 SER A O 1
ATOM 709 N N . PHE A 1 90 ? 0.074 -7.953 -6.871 1.00 86.94 90 PHE A N 1
ATOM 710 C CA . PHE A 1 90 ? -0.294 -7.514 -5.522 1.00 86.94 90 PHE A CA 1
ATOM 711 C C . PHE A 1 90 ? 0.755 -7.899 -4.477 1.00 86.94 90 PHE A C 1
ATOM 713 O O . PHE A 1 90 ? 1.086 -7.091 -3.615 1.00 86.94 90 PHE A O 1
ATOM 720 N N . ASP A 1 91 ? 1.315 -9.102 -4.586 1.00 86.94 91 ASP A N 1
ATOM 721 C CA . ASP A 1 91 ? 2.271 -9.616 -3.605 1.00 86.94 91 ASP A CA 1
ATOM 722 C C . ASP A 1 91 ? 3.562 -8.790 -3.611 1.00 86.94 91 ASP A C 1
ATOM 724 O O . ASP A 1 91 ? 4.094 -8.470 -2.553 1.00 86.94 91 ASP A O 1
ATOM 728 N N . LYS A 1 92 ? 4.014 -8.356 -4.799 1.00 86.75 92 LYS A N 1
ATOM 729 C CA . LYS A 1 92 ? 5.184 -7.479 -4.937 1.00 86.75 92 LYS A CA 1
ATOM 730 C C . LYS A 1 92 ? 4.941 -6.073 -4.397 1.00 86.75 92 LYS A C 1
ATOM 732 O O . LYS A 1 92 ? 5.823 -5.514 -3.760 1.00 86.75 92 LYS A O 1
ATOM 737 N N . MET A 1 93 ? 3.779 -5.472 -4.664 1.00 88.75 93 MET A N 1
ATOM 738 C CA . MET A 1 93 ? 3.514 -4.091 -4.230 1.00 88.75 93 MET A CA 1
ATOM 739 C C . MET A 1 93 ? 3.207 -3.976 -2.730 1.00 88.75 93 MET A C 1
ATOM 741 O O . MET A 1 93 ? 3.491 -2.937 -2.138 1.00 88.75 93 MET A O 1
ATOM 745 N N . LEU A 1 94 ? 2.646 -5.031 -2.126 1.00 88.75 94 LEU A N 1
ATOM 746 C CA . LEU A 1 94 ? 2.353 -5.119 -0.690 1.00 88.75 94 LEU A CA 1
ATOM 747 C C . LEU A 1 94 ? 3.507 -5.731 0.120 1.00 88.75 94 LEU A C 1
ATOM 749 O O . LEU A 1 94 ? 3.364 -5.943 1.330 1.00 88.75 94 LEU A O 1
ATOM 753 N N . ASP A 1 95 ? 4.639 -6.032 -0.516 1.00 89.06 95 ASP A N 1
ATOM 754 C CA . ASP A 1 95 ? 5.841 -6.478 0.180 1.00 89.06 95 ASP A CA 1
ATOM 755 C C . ASP A 1 95 ? 6.334 -5.362 1.110 1.00 89.06 95 ASP A C 1
ATOM 757 O O . ASP A 1 95 ? 6.360 -4.180 0.764 1.00 89.06 95 ASP A O 1
ATOM 761 N N . ASP A 1 96 ? 6.681 -5.732 2.332 1.00 84.38 96 ASP A N 1
ATOM 762 C CA . ASP A 1 96 ? 7.237 -4.844 3.341 1.00 84.38 96 ASP A CA 1
ATOM 763 C C . ASP A 1 96 ? 8.750 -4.656 3.203 1.00 84.38 96 ASP A C 1
ATOM 765 O O . ASP A 1 96 ? 9.336 -3.825 3.903 1.00 84.38 96 ASP A O 1
ATOM 769 N N . ARG A 1 97 ? 9.381 -5.393 2.287 1.00 83.88 97 ARG A N 1
ATOM 770 C CA . ARG A 1 97 ? 10.793 -5.257 1.944 1.00 83.88 97 ARG A CA 1
ATOM 771 C C . ARG A 1 97 ? 10.953 -4.732 0.521 1.00 83.88 97 ARG A C 1
ATOM 773 O O . ARG A 1 97 ? 10.275 -5.156 -0.407 1.00 83.88 97 ARG A O 1
ATOM 780 N N . GLY A 1 98 ? 11.927 -3.843 0.347 1.00 84.62 98 GLY A N 1
ATOM 781 C CA . GLY A 1 98 ? 12.302 -3.302 -0.957 1.00 84.62 98 GLY A CA 1
ATOM 782 C C . GLY A 1 98 ? 11.650 -1.959 -1.271 1.00 84.62 98 GLY A C 1
ATOM 783 O O . GLY A 1 98 ? 11.217 -1.228 -0.382 1.00 84.62 98 GLY A O 1
ATOM 784 N N . ASN A 1 99 ? 11.639 -1.612 -2.559 1.00 85.88 99 ASN A N 1
ATOM 785 C CA . ASN A 1 99 ? 11.142 -0.326 -3.035 1.00 85.88 99 ASN A CA 1
ATOM 786 C C . ASN A 1 99 ? 9.618 -0.362 -3.225 1.00 85.88 99 ASN A C 1
ATOM 788 O O . ASN A 1 99 ? 9.125 -0.426 -4.351 1.00 85.88 99 ASN A O 1
ATOM 792 N N . THR A 1 100 ? 8.879 -0.382 -2.118 1.00 90.31 100 THR A N 1
ATOM 793 C CA . THR A 1 100 ? 7.411 -0.445 -2.099 1.00 90.31 100 THR A CA 1
ATOM 794 C C . THR A 1 100 ? 6.816 0.706 -1.292 1.00 90.31 100 THR A C 1
ATOM 796 O O . THR A 1 100 ? 7.452 1.267 -0.395 1.00 90.31 100 THR A O 1
ATOM 799 N N . ALA A 1 101 ? 5.553 1.049 -1.563 1.00 90.38 101 ALA A N 1
ATOM 800 C CA . ALA A 1 101 ? 4.857 2.072 -0.782 1.00 90.38 101 ALA A CA 1
ATOM 801 C C . ALA A 1 101 ? 4.699 1.670 0.689 1.00 90.38 101 ALA A C 1
ATOM 803 O O . ALA A 1 101 ? 4.762 2.535 1.556 1.00 90.38 101 ALA A O 1
ATOM 804 N N . VAL A 1 102 ? 4.533 0.373 0.984 1.00 91.12 102 VAL A N 1
ATOM 805 C CA . VAL A 1 102 ? 4.438 -0.132 2.365 1.00 91.12 102 VAL A CA 1
ATOM 806 C C . VAL A 1 102 ? 5.682 0.250 3.162 1.00 91.12 102 VAL A C 1
ATOM 808 O O . VAL A 1 102 ? 5.567 0.767 4.275 1.00 91.12 102 VAL A O 1
ATOM 811 N N . TYR A 1 103 ? 6.864 0.042 2.578 1.00 90.75 103 TYR A N 1
ATOM 812 C CA . TYR A 1 103 ? 8.125 0.403 3.213 1.00 90.75 103 TYR A CA 1
ATOM 813 C C . TYR A 1 103 ? 8.226 1.916 3.448 1.00 90.75 103 TYR A C 1
ATOM 815 O O . TYR A 1 103 ? 8.543 2.352 4.556 1.00 90.75 103 TYR A O 1
ATOM 823 N N . LEU A 1 104 ? 7.885 2.724 2.439 1.00 90.88 104 LEU A N 1
ATOM 824 C CA . LEU A 1 104 ? 7.933 4.185 2.538 1.00 90.88 104 LEU A CA 1
ATOM 825 C C . LEU A 1 104 ? 6.958 4.740 3.585 1.00 90.88 104 LEU A C 1
ATOM 827 O O . LEU A 1 104 ? 7.337 5.600 4.380 1.00 90.88 104 LEU A O 1
ATOM 831 N N . LEU A 1 105 ? 5.725 4.231 3.629 1.00 90.75 105 LEU A N 1
ATOM 832 C CA . LEU A 1 105 ? 4.717 4.632 4.615 1.00 90.75 105 LEU A CA 1
ATOM 833 C C . LEU A 1 105 ? 5.156 4.275 6.040 1.00 90.75 105 LEU A C 1
ATOM 835 O O . LEU A 1 105 ? 4.996 5.081 6.959 1.00 90.75 105 LEU A O 1
ATOM 839 N N . TYR A 1 106 ? 5.758 3.098 6.228 1.00 89.38 106 TYR A N 1
ATOM 840 C CA . TYR A 1 106 ? 6.311 2.696 7.520 1.00 89.38 106 TYR A CA 1
ATOM 841 C C . TYR A 1 106 ? 7.501 3.573 7.939 1.00 89.38 106 TYR A C 1
ATOM 843 O O . TYR A 1 106 ? 7.551 4.039 9.080 1.00 89.38 106 TYR A O 1
ATOM 851 N N . ALA A 1 107 ? 8.434 3.846 7.022 1.00 90.56 107 ALA A N 1
ATOM 852 C CA . ALA A 1 107 ? 9.578 4.718 7.279 1.00 90.56 107 ALA A CA 1
ATOM 853 C C . ALA A 1 107 ? 9.131 6.138 7.656 1.00 90.56 107 ALA A C 1
ATOM 855 O O . ALA A 1 107 ? 9.615 6.701 8.638 1.00 90.56 107 ALA A O 1
ATOM 856 N N . TYR A 1 108 ? 8.148 6.686 6.938 1.00 90.94 108 TYR A N 1
ATOM 857 C CA . TYR A 1 108 ? 7.556 7.987 7.240 1.00 90.94 108 TYR A CA 1
ATOM 858 C C . TYR A 1 108 ? 6.922 8.029 8.636 1.00 90.94 108 TYR A C 1
ATOM 860 O O . TYR A 1 108 ? 7.205 8.943 9.413 1.00 90.94 108 TYR A O 1
ATOM 868 N N . ALA A 1 109 ? 6.116 7.021 8.988 1.00 89.00 109 ALA A N 1
ATOM 869 C CA . ALA A 1 109 ? 5.512 6.927 10.315 1.00 89.00 109 ALA A CA 1
ATOM 870 C C . ALA A 1 109 ? 6.579 6.874 11.422 1.00 89.00 109 ALA A C 1
ATOM 872 O O . ALA A 1 109 ? 6.450 7.547 12.444 1.00 89.00 109 ALA A O 1
ATOM 873 N N . ARG A 1 110 ? 7.673 6.136 11.195 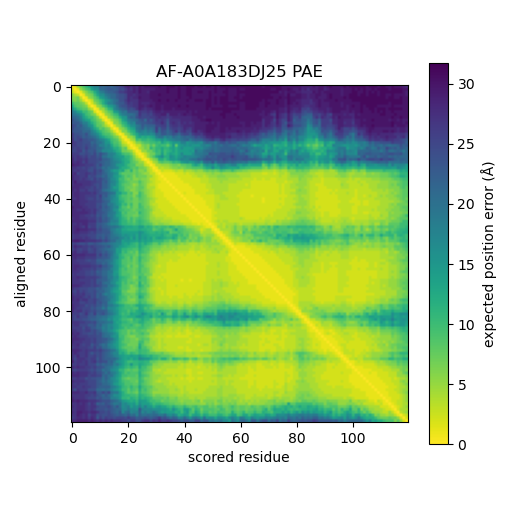1.00 89.12 110 ARG A N 1
ATOM 874 C CA . ARG A 1 110 ? 8.790 6.028 12.140 1.00 89.12 110 ARG A CA 1
ATOM 875 C C . ARG A 1 110 ? 9.539 7.351 12.320 1.00 89.12 110 ARG A C 1
ATOM 877 O O . ARG A 1 110 ? 9.857 7.710 13.449 1.00 89.12 110 ARG A O 1
ATOM 884 N N . ILE A 1 111 ? 9.793 8.091 11.239 1.00 91.38 111 ILE A N 1
ATOM 885 C CA . ILE A 1 111 ? 10.454 9.406 11.305 1.00 91.38 111 ILE A CA 1
ATOM 886 C C . ILE A 1 111 ? 9.574 10.411 12.054 1.00 91.38 111 ILE A C 1
ATOM 888 O O . ILE A 1 111 ? 10.065 11.110 12.940 1.00 91.38 111 ILE A O 1
ATOM 892 N N . ARG A 1 112 ? 8.269 10.453 11.749 1.00 90.44 112 ARG A N 1
ATOM 893 C CA . ARG A 1 112 ? 7.328 11.319 12.476 1.00 90.44 112 ARG A CA 1
ATOM 894 C C . ARG A 1 112 ? 7.269 10.990 13.956 1.00 90.44 112 ARG A C 1
ATOM 896 O O . ARG A 1 112 ? 7.217 11.913 14.757 1.00 90.44 112 ARG A O 1
ATOM 903 N N . TYR A 1 113 ? 7.297 9.708 14.311 1.00 87.75 113 TYR A N 1
ATOM 904 C CA . TYR A 1 113 ? 7.302 9.283 15.706 1.00 87.75 113 TYR A CA 1
ATOM 905 C C . TYR A 1 113 ? 8.522 9.825 16.464 1.00 87.75 113 TYR A C 1
ATOM 907 O O . TYR A 1 113 ? 8.362 10.392 17.539 1.00 87.75 113 TYR A O 1
ATOM 915 N N . VAL A 1 114 ? 9.727 9.725 15.885 1.00 87.44 114 VAL A N 1
ATOM 916 C CA . VAL A 1 114 ? 10.951 10.267 16.505 1.00 87.44 114 VAL A CA 1
ATOM 917 C C . VAL A 1 114 ? 10.858 11.782 16.676 1.00 87.44 114 VAL A C 1
ATOM 919 O O . VAL A 1 114 ? 11.107 12.283 17.766 1.00 87.44 114 VAL A O 1
ATOM 922 N N . PHE A 1 115 ? 10.459 12.516 15.635 1.00 84.56 115 PHE A N 1
ATOM 923 C CA . PHE A 1 115 ? 10.329 13.974 15.725 1.00 84.56 115 PHE A CA 1
ATOM 924 C C . PHE A 1 115 ? 9.278 14.416 16.748 1.00 84.56 115 PHE A C 1
ATOM 926 O O . PHE A 1 115 ? 9.520 15.352 17.503 1.00 84.56 115 PHE A O 1
ATOM 933 N N . LEU A 1 116 ? 8.131 13.737 16.794 1.00 84.81 116 LEU A N 1
ATOM 934 C CA . LEU A 1 116 ? 7.065 14.053 17.742 1.00 84.81 116 LEU A CA 1
ATOM 935 C C . LEU A 1 116 ? 7.486 13.759 19.188 1.00 84.81 116 LEU A C 1
ATOM 937 O O . LEU A 1 116 ? 7.180 14.540 20.078 1.00 84.81 116 LEU A O 1
ATOM 941 N N . CYS A 1 117 ? 8.223 12.668 19.409 1.00 75.25 117 CYS A N 1
ATOM 942 C CA . CYS A 1 117 ? 8.729 12.285 20.726 1.00 75.25 117 CYS A CA 1
ATOM 943 C C . CYS A 1 117 ? 9.839 13.214 21.246 1.00 75.25 117 CYS A C 1
ATOM 945 O O . CYS A 1 117 ? 10.021 13.306 22.450 1.00 75.25 117 CYS A O 1
ATOM 947 N N . VAL A 1 118 ? 10.611 13.859 20.365 1.00 72.00 118 VAL A N 1
ATOM 948 C CA . VAL A 1 118 ? 11.736 14.732 20.758 1.00 72.00 118 VAL A CA 1
ATOM 949 C C . VAL A 1 118 ? 11.288 16.169 21.062 1.00 72.00 118 VAL A C 1
ATOM 951 O O . VAL A 1 118 ? 11.994 16.893 21.757 1.00 72.00 118 VAL A O 1
ATOM 954 N N . ILE A 1 119 ? 10.142 16.601 20.531 1.00 65.62 119 ILE A N 1
ATOM 955 C CA . ILE A 1 119 ? 9.622 17.973 20.690 1.00 65.62 119 ILE A CA 1
ATOM 956 C C . ILE A 1 119 ? 8.588 18.072 21.831 1.00 65.62 119 ILE A C 1
ATOM 958 O O . ILE A 1 119 ? 8.266 19.178 22.265 1.00 65.62 119 ILE A O 1
ATOM 962 N N . SER A 1 120 ? 8.079 16.937 22.318 1.00 52.69 120 SER A N 1
ATOM 963 C CA . SER A 1 120 ? 7.146 16.854 23.450 1.00 52.69 120 SER A CA 1
ATOM 964 C C . SER A 1 120 ? 7.849 16.496 24.751 1.00 52.69 120 SER A C 1
ATOM 966 O O . SER A 1 120 ? 7.249 16.834 25.795 1.00 52.69 120 SER A O 1
#

InterPro domains:
  IPR001278 Arginine-tRNA ligase [PTHR11956] (19-114)
  IPR014729 Rossmann-like alpha/beta/alpha sandwich fold [G3DSA:3.40.50.620] (6-107)
  IPR035684 Arginyl-tRNA synthetase, catalytic core domain [PF00750] (19-90)

Secondary structure (DSSP, 8-state):
------------------------TTSPPPPHHHHHHHHHHHHHHHHHHTTGGGTS-HHHHHHHHHHHHHHHHHHHHHTS-TTSPP---HHHHT-SSSSSHHHHHHHHHHHHHHHHHHH-

Radius of gyration: 23.25 Å; Cα contacts (8 Å, |Δi|>4): 74; chains: 1; bounding box: 44×49×79 Å

Mean predicted aligned error: 11.57 Å

Nearest PDB structure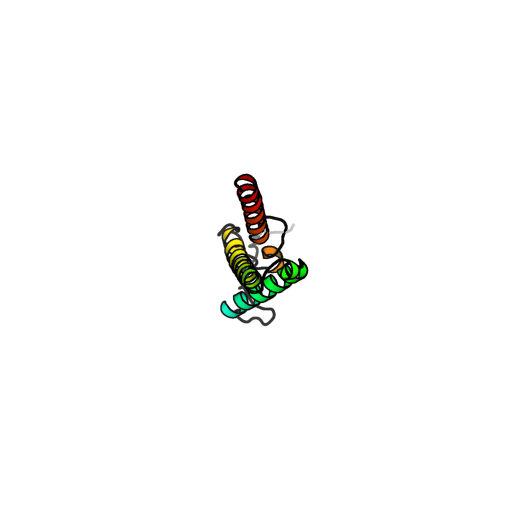s (foldseek):
  4zaj-assembly1_A  TM=9.081E-01  e=2.497E-07  Homo sapiens
  4q2t-assembly1_A  TM=9.206E-01  e=5.291E-07  Homo sapiens
  4q2y-assembly2_B  TM=9.098E-01  e=8.399E-07  Homo sapiens
  4q2t-assembly2_B  TM=9.175E-01  e=8.399E-07  Homo sapiens
  4q2x-assembly2_B  TM=8.825E-01  e=6.292E-07  Homo sapiens

Foldseek 3Di:
DDDDDDPDPDDPPPPPPPLPPDADPVRDDDDPVVLLVVLLVVLLVVCVVVVVVVVDDPVVSSVSSNCL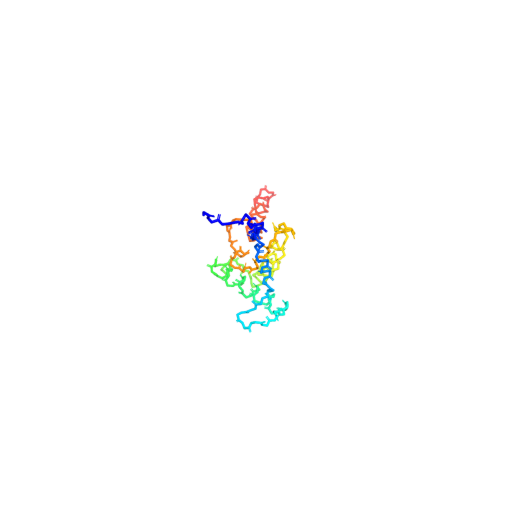SVQLVVQLVVVDDPPDRRDDDSCVQNDCDDRHSNVVVVVVVVVVVVVVVVVD

Solvent-accessible surface area (backbone atoms only — not comparable to full-atom values): 7443 Å² total; per-residue (Å²): 134,89,84,80,92,77,93,67,92,75,74,80,79,71,72,77,80,76,77,70,71,81,50,48,100,86,68,49,79,73,55,68,67,61,54,50,55,48,36,36,54,52,34,42,52,55,41,54,76,68,51,46,71,82,80,41,55,73,68,57,47,51,53,49,23,51,50,46,23,55,41,16,59,54,38,55,61,68,73,46,61,92,87,55,90,82,78,92,48,70,71,66,26,67,25,71,68,72,100,22,38,46,31,52,53,51,50,50,54,52,52,51,49,53,55,55,64,74,76,107

Organism: NCBI:txid637853

pLDDT: mean 78.04, std 16.88, range [37.66, 93.94]

Sequence (120 aa):
MLPAANLAGTHRLRKEWNMKKFKTRSGDTVRLTDLLDEGVKRAEAKLLEKERNKVMSTEELAAARDAVAYGCIKYADLSQTRTQDYVFSFDKMLDDRGNTAVYLLYAYARIRYVFLCVIS